Protein 5G4Z (pdb70)

CATH classification: 3.30.450.20

Foldseek 3Di:
DDPVVVVCVVCVVQVVVLVVLCVLVVVLVVCCVVVVDPNVVSVVVSLVVQLPDADDPRWGKFKAFLVTQGPHDNQPRVSHRDDLQPDAAPVRHRVVNVVNVVCVVPQKDKDWHFADDRPGGDTFIKIKIWGAPPVVRMIMMIIDGPD

B-factor: mean 37.12, std 12.97, range [22.83, 105.3]

Secondary structure (DSSP, 8-state):
--HHHHHHHHHHHHHHHHHHHHHHHHHHHHHHHTTSS-HHHHHHHHHHHHHH--BTTTB-EEEEESS-BEEE-SS-GGGBTSB-TT---TT---HHHHHHHHHHHHSEEEEEEEEEPTT--SEEEEEEEEEEEGGGTEEEEEEEE--

Structure (mmCIF, N/CA/C/O backbone):
data_5G4Z
#
_entry.id   5G4Z
#
_cell.length_a   73.428
_cell.length_b   73.428
_cell.length_c   74.923
_cell.angle_alpha   90.00
_cell.angle_beta   90.00
_cell.angle_gamma   120.00
#
_symmetry.space_group_name_H-M   'P 64'
#
loop_
_entity.id
_entity.type
_entity.pdbx_description
1 polymer 'Methyl-accepting chemotaxis sensory transducer with Cache sensor'
2 non-polymer 'UNKNOWN LIGAND'
3 non-polymer 'TRIETHYLENE GLYCOL'
4 water water
#
loop_
_atom_site.group_PDB
_atom_site.id
_atom_site.type_symbol
_atom_site.label_atom_id
_atom_site.label_alt_id
_atom_site.label_comp_id
_atom_site.label_asym_id
_atom_site.label_entity_id
_atom_site.label_seq_id
_atom_site.pdbx_PDB_ins_code
_atom_site.Cartn_x
_atom_site.Cartn_y
_atom_site.Cartn_z
_atom_site.occupancy
_atom_site.B_iso_or_equiv
_atom_site.auth_seq_id
_atom_site.auth_comp_id
_atom_site.auth_asym_id
_atom_site.auth_atom_id
_atom_site.pdbx_PDB_model_num
ATOM 1 N N . GLN A 1 22 ? 101.708 2.254 -34.787 1.00 65.37 32 GLN A N 1
ATOM 2 C CA . GLN A 1 22 ? 102.763 2.538 -33.755 1.00 77.36 32 GLN A CA 1
ATOM 3 C C . GLN A 1 22 ? 103.275 4.013 -33.803 1.00 70.18 32 GLN A C 1
ATOM 4 O O . GLN A 1 22 ? 104.020 4.400 -34.698 1.00 67.80 32 GLN A O 1
ATOM 10 N N . THR A 1 23 ? 102.884 4.828 -32.834 1.00 63.30 33 THR A N 1
ATOM 11 C CA . THR A 1 23 ? 103.185 6.285 -32.865 1.00 58.31 33 THR A CA 1
ATOM 12 C C . THR A 1 23 ? 104.455 6.730 -32.074 1.00 57.17 33 THR A C 1
ATOM 13 O O . THR A 1 23 ? 105.023 5.936 -31.309 1.00 49.11 33 THR A O 1
ATOM 17 N N . HIS A 1 24 ? 104.890 7.997 -32.245 1.00 43.59 34 HIS A N 1
ATOM 18 C CA . HIS A 1 24 ? 105.870 8.613 -31.312 1.00 46.30 34 HIS A CA 1
ATOM 19 C C . HIS A 1 24 ? 105.371 8.560 -29.865 1.00 44.87 34 HIS A C 1
ATOM 20 O O . HIS A 1 24 ? 106.117 8.211 -28.947 1.00 46.56 34 HIS A O 1
ATOM 27 N N . GLU A 1 25 ? 104.089 8.859 -29.698 1.00 45.00 35 GLU A N 1
ATOM 28 C CA . GLU A 1 25 ? 103.440 8.829 -28.410 1.00 51.29 35 GLU A CA 1
ATOM 29 C C . GLU A 1 25 ? 103.556 7.440 -27.736 1.00 50.76 35 GLU A C 1
ATOM 30 O O . GLU A 1 25 ? 103.877 7.344 -26.552 1.00 48.06 35 GLU A O 1
ATOM 36 N N . ASP A 1 26 ? 103.346 6.379 -28.520 1.00 55.34 36 ASP A N 1
ATOM 37 C CA . ASP A 1 26 ? 103.553 4.969 -28.075 1.00 54.58 36 ASP A CA 1
ATOM 38 C C . ASP A 1 26 ? 104.955 4.673 -27.570 1.00 49.13 36 ASP A C 1
ATOM 39 O O . ASP A 1 26 ? 105.085 4.078 -26.479 1.00 46.52 36 ASP A O 1
ATOM 44 N N A LEU A 1 27 ? 105.972 5.076 -28.332 0.50 44.84 37 LEU A N 1
ATOM 45 N N B LEU A 1 27 ? 105.997 5.069 -28.326 0.50 46.78 37 LEU A N 1
ATOM 46 C CA A LEU A 1 27 ? 107.362 4.899 -27.924 0.50 47.60 37 LEU A CA 1
ATOM 47 C CA B LEU A 1 27 ? 107.404 4.889 -27.885 0.50 51.01 37 LEU A CA 1
ATOM 48 C C A LEU A 1 27 ? 107.675 5.597 -26.565 0.50 52.53 37 LEU A C 1
ATOM 49 C C B LEU A 1 27 ? 107.698 5.604 -26.554 0.50 54.78 37 LEU A C 1
ATOM 50 O O A LEU A 1 27 ? 108.370 5.046 -25.695 0.50 50.17 37 LEU A O 1
ATOM 51 O O B LEU A 1 27 ? 108.436 5.088 -25.705 0.50 52.64 37 LEU A O 1
ATOM 60 N N . TYR A 1 28 ? 107.126 6.801 -26.390 1.00 54.23 38 TYR A N 1
ATOM 61 C CA . TYR A 1 28 ? 107.404 7.629 -25.194 1.00 53.78 38 TYR A CA 1
ATOM 62 C C . TYR A 1 28 ? 106.566 7.153 -24.021 1.00 50.45 38 TYR A C 1
ATOM 63 O O . TYR A 1 28 ? 107.070 7.116 -22.895 1.00 45.91 38 TYR A O 1
ATOM 72 N N . ARG A 1 29 ? 105.322 6.777 -24.287 1.00 47.56 39 ARG A N 1
ATOM 73 C CA . ARG A 1 29 ? 104.544 6.096 -23.272 1.00 57.80 39 ARG A CA 1
ATOM 74 C C . ARG A 1 29 ? 105.319 4.914 -22.684 1.00 55.20 39 ARG A C 1
ATOM 75 O O . ARG A 1 29 ? 105.423 4.833 -21.470 1.00 50.26 39 ARG A O 1
ATOM 83 N N . ALA A 1 30 ? 105.880 4.050 -23.527 1.00 51.22 40 ALA A N 1
ATOM 84 C CA . ALA A 1 30 ? 106.628 2.860 -23.042 1.00 57.65 40 ALA A CA 1
ATOM 85 C C . ALA A 1 30 ? 107.847 3.189 -22.184 1.00 56.48 40 ALA A C 1
ATOM 86 O O . ALA A 1 30 ? 107.927 2.735 -21.058 1.00 64.34 40 ALA A O 1
ATOM 88 N N . LYS A 1 31 ? 108.748 4.034 -22.668 1.00 69.93 41 LYS A N 1
ATOM 89 C CA . LYS A 1 31 ? 110.008 4.381 -21.912 1.00 75.35 41 LYS A CA 1
ATOM 90 C C . LYS A 1 31 ? 109.808 5.022 -20.516 1.00 62.98 41 LYS A C 1
ATOM 91 O O . LYS A 1 31 ? 110.575 4.861 -19.577 1.00 62.26 41 LYS A O 1
ATOM 97 N N . SER A 1 32 ? 108.763 5.791 -20.415 1.00 52.35 42 SER A N 1
ATOM 98 C CA . SER A 1 32 ? 108.486 6.477 -19.252 1.00 53.03 42 SER A CA 1
ATOM 99 C C . SER A 1 32 ? 107.579 5.672 -18.311 1.00 51.83 42 SER A C 1
ATOM 100 O O . SER A 1 32 ? 107.433 6.014 -17.125 1.00 42.17 42 SER A O 1
ATOM 103 N N . GLU A 1 33 ? 106.957 4.612 -18.829 1.00 45.63 43 GLU A N 1
ATOM 104 C CA . GLU A 1 33 ? 106.216 3.713 -17.966 1.00 46.15 43 GLU A CA 1
ATOM 105 C C . GLU A 1 33 ? 107.132 3.153 -16.914 1.00 37.65 43 GLU A C 1
ATOM 106 O O . GLU A 1 33 ? 106.733 2.969 -15.795 1.00 37.48 43 GLU A O 1
ATOM 112 N N . LYS A 1 34 ? 108.351 2.861 -17.304 1.00 34.91 44 LYS A N 1
ATOM 113 C CA . LYS A 1 34 ? 109.318 2.286 -16.401 1.00 38.09 44 LYS A CA 1
ATOM 114 C C . LYS A 1 34 ? 109.564 3.176 -15.197 1.00 37.34 44 LYS A C 1
ATOM 115 O O . LYS A 1 34 ? 109.615 2.683 -14.067 1.00 34.32 44 LYS A O 1
ATOM 121 N N . THR A 1 35 ? 109.757 4.470 -15.470 1.00 32.57 45 THR A N 1
ATOM 122 C CA . THR A 1 35 ? 109.954 5.433 -14.452 1.00 29.79 45 THR A CA 1
ATOM 123 C C . THR A 1 35 ? 108.758 5.601 -13.565 1.00 28.92 45 THR A C 1
ATOM 124 O O . THR A 1 35 ? 108.841 5.677 -12.305 1.00 26.53 45 THR A O 1
ATOM 128 N N . MET A 1 36 ? 107.615 5.655 -14.176 1.00 28.61 46 MET A N 1
ATOM 129 C CA . MET A 1 36 ? 106.398 5.658 -13.418 1.00 33.24 46 MET A CA 1
ATOM 130 C C . MET A 1 36 ? 106.254 4.464 -12.467 1.00 30.71 46 MET A C 1
ATOM 131 O O . MET A 1 36 ? 105.871 4.631 -11.337 1.00 27.59 46 MET A O 1
ATOM 136 N N . HIS A 1 37 ? 106.567 3.272 -12.939 1.00 28.70 47 HIS A N 1
ATOM 137 C CA . HIS A 1 37 ? 106.384 2.094 -12.155 1.00 28.01 47 HIS A CA 1
ATOM 138 C C . HIS A 1 37 ? 107.348 1.979 -10.970 1.00 26.31 47 HIS A C 1
ATOM 139 O O . HIS A 1 37 ? 106.961 1.479 -9.933 1.00 27.19 47 HIS A O 1
ATOM 146 N N . VAL A 1 38 ? 108.607 2.385 -11.144 1.00 25.68 48 VAL A N 1
ATOM 147 C CA . VAL A 1 38 ? 109.519 2.371 -9.998 1.00 26.45 48 VAL A CA 1
ATOM 148 C C . VAL A 1 38 ? 109.094 3.369 -8.940 1.00 26.82 48 VAL A C 1
ATOM 149 O O . VAL A 1 38 ? 109.247 3.111 -7.745 1.00 25.32 48 VAL A O 1
ATOM 153 N N . VAL A 1 39 ? 108.556 4.526 -9.388 1.00 25.31 49 VAL A N 1
ATOM 154 C CA . VAL A 1 39 ? 108.053 5.555 -8.441 1.00 26.08 49 VAL A CA 1
ATOM 155 C C . VAL A 1 39 ? 106.794 5.014 -7.719 1.00 27.67 49 VAL A C 1
ATOM 156 O O . VAL A 1 39 ? 106.649 5.176 -6.500 1.00 25.41 49 VAL A O 1
ATOM 160 N N . GLN A 1 40 ? 105.902 4.359 -8.447 1.00 26.66 50 GLN A N 1
ATOM 161 C CA . GLN A 1 40 ? 104.740 3.792 -7.820 1.00 26.50 50 GLN A CA 1
ATOM 162 C C . GLN A 1 40 ? 105.141 2.709 -6.770 1.00 26.98 50 GLN A C 1
ATOM 163 O O . GLN A 1 40 ? 104.560 2.654 -5.671 1.00 27.58 50 GLN A O 1
ATOM 169 N N . THR A 1 41 ? 106.102 1.873 -7.159 1.00 23.85 51 THR A N 1
ATOM 170 C CA . THR A 1 41 ? 106.721 0.895 -6.261 1.00 25.98 51 THR A CA 1
ATOM 171 C C . THR A 1 41 ? 107.235 1.566 -4.988 1.00 26.07 51 THR A C 1
ATOM 172 O O . THR A 1 41 ? 106.800 1.199 -3.860 1.00 28.71 51 THR A O 1
ATOM 176 N N . ALA A 1 42 ? 108.120 2.545 -5.150 1.00 26.64 52 ALA A N 1
ATOM 177 C CA . ALA A 1 42 ? 108.709 3.203 -3.990 1.00 24.93 52 ALA A CA 1
ATOM 178 C C . ALA A 1 42 ? 107.650 3.928 -3.135 1.00 28.38 52 ALA A C 1
ATOM 179 O O . ALA A 1 42 ? 107.768 3.953 -1.885 1.00 27.17 52 ALA A O 1
ATOM 181 N N . SER A 1 43 ? 106.602 4.479 -3.766 1.00 27.11 53 SER A N 1
ATOM 182 C CA . SER A 1 43 ? 105.544 5.186 -3.048 1.00 27.94 53 SER A CA 1
ATOM 183 C C . SER A 1 43 ? 104.723 4.306 -2.066 1.00 27.50 53 SER A C 1
ATOM 184 O O . SER A 1 43 ? 104.122 4.828 -1.156 1.00 30.16 53 SER A O 1
ATOM 187 N N . GLY A 1 44 ? 104.743 3.006 -2.241 1.00 26.53 54 GLY A N 1
ATOM 188 C CA . GLY A 1 44 ? 104.192 2.034 -1.312 1.00 26.83 54 GLY A CA 1
ATOM 189 C C . GLY A 1 44 ? 104.812 2.105 0.063 1.00 26.77 54 GLY A C 1
ATOM 190 O O . GLY A 1 44 ? 104.201 1.760 1.036 1.00 26.73 54 GLY A O 1
ATOM 191 N N . ILE A 1 45 ? 106.025 2.558 0.164 1.00 26.55 55 ILE A N 1
ATOM 192 C CA . ILE A 1 45 ? 106.605 2.773 1.471 1.00 27.53 55 ILE A CA 1
ATOM 193 C C . ILE A 1 45 ? 105.907 3.966 2.200 1.00 27.04 55 ILE A C 1
ATOM 194 O O . ILE A 1 45 ? 105.732 3.933 3.415 1.00 24.92 55 ILE A O 1
ATOM 199 N N . LEU A 1 46 ? 105.557 5.013 1.422 1.00 27.80 56 LEU A N 1
ATOM 200 C CA . LEU A 1 46 ? 104.829 6.148 1.937 1.00 27.14 56 LEU A CA 1
ATOM 201 C C . LEU A 1 46 ? 103.494 5.646 2.415 1.00 30.04 56 LEU A C 1
ATOM 202 O O . LEU A 1 46 ? 103.056 5.978 3.532 1.00 28.80 56 LEU A O 1
ATOM 207 N N . THR A 1 47 ? 102.837 4.865 1.565 1.00 29.08 57 THR A N 1
ATOM 208 C CA . THR A 1 47 ? 101.521 4.299 1.885 1.00 30.72 57 THR A CA 1
ATOM 209 C C . THR A 1 47 ? 101.556 3.470 3.179 1.00 30.65 57 THR A C 1
ATOM 210 O O . THR A 1 47 ? 100.713 3.651 4.092 1.00 27.80 57 THR A O 1
ATOM 214 N N . PHE A 1 48 ? 102.576 2.621 3.290 1.00 29.70 58 PHE A N 1
ATOM 215 C CA . PHE A 1 48 ? 102.720 1.809 4.448 1.00 31.49 58 PHE A CA 1
ATOM 216 C C . PHE A 1 48 ? 102.857 2.670 5.737 1.00 33.21 58 PHE A C 1
ATOM 217 O O . PHE A 1 48 ? 102.152 2.429 6.757 1.00 30.93 58 PHE A O 1
ATOM 225 N N . TYR A 1 49 ? 103.790 3.620 5.721 1.00 29.27 59 TYR A N 1
ATOM 226 C CA . TYR A 1 49 ? 104.018 4.457 6.847 1.00 27.98 59 TYR A CA 1
ATOM 227 C C . TYR A 1 49 ? 102.864 5.407 7.204 1.00 33.00 59 TYR A C 1
ATOM 228 O O . TYR A 1 49 ? 102.556 5.598 8.395 1.00 33.31 59 TYR A O 1
ATOM 237 N N . GLN A 1 50 ? 102.202 5.966 6.217 1.00 32.77 60 GLN A N 1
ATOM 238 C CA . GLN A 1 50 ? 100.989 6.746 6.462 1.00 35.51 60 GLN A CA 1
ATOM 239 C C . GLN A 1 50 ? 99.859 5.888 7.102 1.00 39.36 60 GLN A C 1
ATOM 240 O O . GLN A 1 50 ? 99.131 6.346 7.983 1.00 36.89 60 GLN A O 1
ATOM 246 N N . GLY A 1 51 ? 99.714 4.647 6.659 1.00 34.62 61 GLY A N 1
ATOM 247 C CA . GLY A 1 51 ? 98.829 3.703 7.349 1.00 37.46 61 GLY A CA 1
ATOM 248 C C . GLY A 1 51 ? 99.172 3.563 8.837 1.00 35.59 61 GLY A C 1
ATOM 249 O O . GLY A 1 51 ? 98.280 3.545 9.662 1.00 35.89 61 GLY A O 1
ATOM 250 N N . LEU A 1 52 ? 100.436 3.427 9.193 1.00 34.35 62 LEU A N 1
ATOM 251 C CA . LEU A 1 52 ? 100.764 3.278 10.606 1.00 37.24 62 LEU A CA 1
ATOM 252 C C . LEU A 1 52 ? 100.455 4.562 11.387 1.00 45.33 62 LEU A C 1
ATOM 253 O O . LEU A 1 52 ? 100.031 4.498 12.560 1.00 37.95 62 LEU A O 1
ATOM 258 N N . GLU A 1 53 ? 100.643 5.715 10.745 1.00 42.84 63 GLU A N 1
ATOM 259 C CA . GLU A 1 53 ? 100.232 7.009 11.321 1.00 42.38 63 GLU A CA 1
ATOM 260 C C . GLU A 1 53 ? 98.698 7.003 11.502 1.00 39.30 63 GLU A C 1
ATOM 261 O O . GLU A 1 53 ? 98.217 7.249 12.591 1.00 44.54 63 GLU A O 1
ATOM 267 N N . ALA A 1 54 ? 97.948 6.705 10.456 1.00 39.34 64 ALA A N 1
ATOM 268 C CA . ALA A 1 54 ? 96.491 6.745 10.529 1.00 44.27 64 ALA A CA 1
ATOM 269 C C . ALA A 1 54 ? 95.940 5.778 11.608 1.00 49.10 64 ALA A C 1
ATOM 270 O O . ALA A 1 54 ? 94.984 6.089 12.232 1.00 49.92 64 ALA A O 1
ATOM 272 N N . ALA A 1 55 ? 96.594 4.660 11.850 1.00 48.55 65 ALA A N 1
ATOM 273 C CA . ALA A 1 55 ? 96.178 3.702 12.857 1.00 50.82 65 ALA A CA 1
ATOM 274 C C . ALA A 1 55 ? 96.686 4.091 14.250 1.00 53.48 65 ALA A C 1
ATOM 275 O O . ALA A 1 55 ? 96.334 3.437 15.191 1.00 62.19 65 ALA A O 1
ATOM 277 N N . GLY A 1 56 ? 97.574 5.075 14.388 1.00 52.02 66 GLY A N 1
ATOM 278 C CA . GLY A 1 56 ? 98.002 5.539 15.685 1.00 46.22 66 GLY A CA 1
A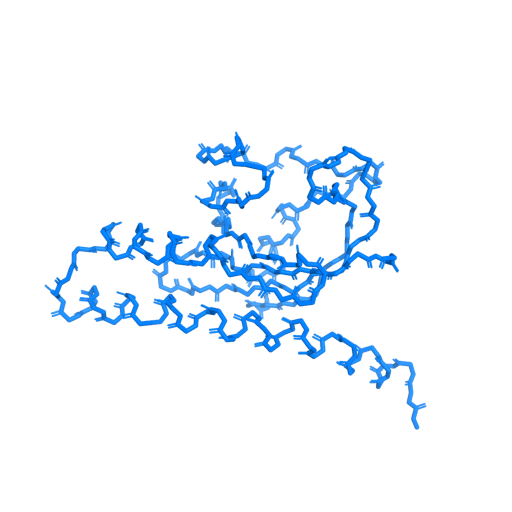TOM 279 C C . GLY A 1 56 ? 99.165 4.761 16.202 1.00 51.44 66 GLY A C 1
ATOM 280 O O . GLY A 1 56 ? 99.586 4.961 17.314 1.00 51.76 66 GLY A O 1
ATOM 281 N N . SER A 1 57 ? 99.741 3.913 15.374 1.00 46.62 67 SER A N 1
ATOM 282 C CA . SER A 1 57 ? 100.911 3.113 15.736 1.00 43.98 67 SER A CA 1
ATOM 283 C C . SER A 1 57 ? 102.266 3.900 15.738 1.00 45.54 67 SER A C 1
ATOM 284 O O . SER A 1 57 ? 103.230 3.523 16.390 1.00 45.27 67 SER A O 1
ATOM 287 N N . MET A 1 58 ? 102.353 5.009 15.014 1.00 45.70 68 MET A N 1
ATOM 288 C CA . MET A 1 58 ? 103.520 5.900 15.068 1.00 44.18 68 MET A CA 1
ATOM 289 C C . MET A 1 58 ? 102.956 7.294 14.935 1.00 39.06 68 MET A C 1
ATOM 290 O O . MET A 1 58 ? 101.907 7.500 14.313 1.00 34.00 68 MET A O 1
ATOM 295 N N . THR A 1 59 ? 103.722 8.270 15.368 1.00 37.80 69 THR A N 1
ATOM 296 C CA . THR A 1 59 ? 103.347 9.631 15.060 1.00 37.65 69 THR A CA 1
ATOM 297 C C . THR A 1 59 ? 103.650 9.862 13.568 1.00 40.12 69 THR A C 1
ATOM 298 O O . THR A 1 59 ? 104.443 9.113 12.923 1.00 32.93 69 THR A O 1
ATOM 302 N N . ARG A 1 60 ? 103.074 10.932 13.050 1.00 36.28 70 ARG A N 1
ATOM 303 C CA . ARG A 1 60 ? 103.257 11.264 11.652 1.00 37.56 70 ARG A CA 1
ATOM 304 C C . ARG A 1 60 ? 104.728 11.496 11.339 1.00 36.52 70 ARG A C 1
ATOM 305 O O . ARG A 1 60 ? 105.237 11.047 10.302 1.00 30.85 70 ARG A O 1
ATOM 313 N N . GLU A 1 61 ? 105.385 12.270 12.211 1.00 30.79 71 GLU A N 1
ATOM 314 C CA . GLU A 1 61 ? 106.746 12.685 11.946 1.00 33.50 71 GLU A CA 1
ATOM 315 C C . GLU A 1 61 ? 107.733 11.522 12.033 1.00 32.64 71 GLU A C 1
ATOM 316 O O . GLU A 1 61 ? 108.753 11.478 11.260 1.00 34.79 71 GLU A O 1
ATOM 322 N N . ALA A 1 62 ? 107.452 10.577 12.896 1.00 32.32 72 ALA A N 1
ATOM 323 C CA . ALA A 1 62 ? 108.317 9.397 13.014 1.00 36.81 72 ALA A CA 1
ATOM 324 C C . ALA A 1 62 ? 108.120 8.457 11.796 1.00 36.48 72 ALA A C 1
ATOM 325 O O . ALA A 1 62 ? 109.072 7.911 11.288 1.00 34.00 72 ALA A O 1
ATOM 327 N N . ALA A 1 63 ? 106.860 8.208 11.452 1.00 33.42 73 ALA A N 1
ATOM 328 C CA . ALA A 1 63 ? 106.496 7.530 10.234 1.00 31.86 73 ALA A CA 1
ATOM 329 C C . ALA A 1 63 ? 107.181 8.186 9.003 1.00 32.84 73 ALA A C 1
ATOM 330 O O . ALA A 1 63 ? 107.697 7.484 8.182 1.00 31.60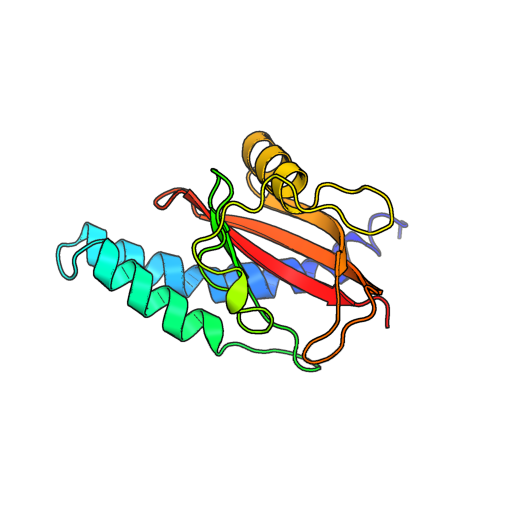 73 ALA A O 1
ATOM 332 N N . GLN A 1 64 ? 107.192 9.529 8.902 1.00 31.86 74 GLN A N 1
ATOM 333 C CA . GLN A 1 64 ? 107.812 10.202 7.809 1.00 33.02 74 GLN A CA 1
ATOM 334 C C . GLN A 1 64 ? 109.297 9.920 7.773 1.00 33.40 74 GLN A C 1
ATOM 335 O O . GLN A 1 64 ? 109.828 9.589 6.710 1.00 26.00 74 GLN A O 1
ATOM 341 N N . GLN A 1 65 ? 109.964 10.043 8.916 1.00 31.93 75 GLN A N 1
ATOM 342 C CA . GLN A 1 65 ? 111.414 9.870 8.929 1.00 32.56 75 GLN A CA 1
ATOM 343 C C . GLN A 1 65 ? 111.805 8.417 8.563 1.00 32.22 75 GLN A C 1
ATOM 344 O O . GLN A 1 65 ? 112.799 8.193 7.933 1.00 33.52 75 GLN A O 1
ATOM 350 N N . GLN A 1 66 ? 111.054 7.458 9.042 1.00 30.21 76 GLN A N 1
ATOM 351 C CA . GLN A 1 66 ? 111.362 6.063 8.738 1.00 32.89 76 GLN A CA 1
ATOM 352 C C . GLN A 1 66 ? 111.195 5.819 7.221 1.00 30.83 76 GLN A C 1
ATOM 353 O O . GLN A 1 66 ? 112.052 5.178 6.617 1.00 29.49 76 GLN A O 1
ATOM 359 N N . ALA A 1 67 ? 110.078 6.295 6.652 1.00 26.17 77 ALA A N 1
ATOM 360 C CA . ALA A 1 67 ? 109.859 6.172 5.233 1.00 27.37 77 ALA A CA 1
ATOM 361 C C . ALA A 1 67 ? 110.965 6.802 4.398 1.00 29.60 77 ALA A C 1
ATOM 362 O O . ALA A 1 67 ? 111.461 6.168 3.486 1.00 25.25 77 ALA A O 1
ATOM 364 N N . LEU A 1 68 ? 111.410 8.020 4.746 1.00 29.12 78 LEU A N 1
ATOM 365 C CA . LEU A 1 68 ? 112.485 8.718 4.031 1.00 30.89 78 LEU A CA 1
ATOM 366 C C . LEU A 1 68 ? 113.761 7.912 4.060 1.00 29.30 78 LEU A C 1
ATOM 367 O O . LEU A 1 68 ? 114.482 7.857 3.068 1.00 30.26 78 LEU A O 1
ATOM 372 N N . LYS A 1 69 ? 114.060 7.408 5.231 1.00 28.58 79 LYS A N 1
ATOM 373 C CA . LYS A 1 69 ? 115.306 6.618 5.465 1.00 37.29 79 LYS A CA 1
ATOM 374 C C . LYS A 1 69 ? 115.362 5.400 4.532 1.00 31.55 79 LYS A C 1
ATOM 375 O O . LYS A 1 69 ? 116.336 5.130 3.888 1.00 31.09 79 LYS A O 1
ATOM 381 N N . GLU A 1 70 ? 114.248 4.709 4.412 1.00 27.93 80 GLU A N 1
ATOM 382 C CA . GLU A 1 70 ? 114.178 3.576 3.528 1.00 29.57 80 GLU A CA 1
ATOM 383 C C . GLU A 1 70 ? 114.215 4.002 2.080 1.00 29.24 80 GLU A C 1
ATOM 384 O O . GLU A 1 70 ? 114.920 3.408 1.256 1.00 27.10 80 GLU A O 1
ATOM 390 N N . ILE A 1 71 ? 113.457 5.029 1.713 1.00 26.56 81 ILE A N 1
ATOM 391 C CA . ILE A 1 71 ? 113.431 5.419 0.285 1.00 26.29 81 ILE A CA 1
ATOM 392 C C . ILE A 1 71 ? 114.805 5.929 -0.142 1.00 26.45 81 ILE A C 1
ATOM 393 O O . ILE A 1 71 ? 115.222 5.726 -1.270 1.00 27.57 81 ILE A O 1
ATOM 398 N N . LYS A 1 72 ? 115.552 6.517 0.796 1.00 29.55 82 LYS A N 1
ATOM 399 C CA . LYS A 1 72 ? 116.931 7.035 0.538 1.00 32.85 82 LYS A CA 1
ATOM 400 C C . LYS A 1 72 ? 117.896 5.994 0.021 1.00 32.03 82 LYS A C 1
ATOM 401 O O . LYS A 1 72 ? 118.769 6.329 -0.776 1.00 31.28 82 LYS A O 1
ATOM 407 N N . GLY A 1 73 ? 117.773 4.758 0.506 1.00 30.33 83 GLY A N 1
ATOM 408 C CA . GLY A 1 73 ? 118.640 3.656 0.075 1.00 31.44 83 GLY A CA 1
ATOM 409 C C . GLY A 1 73 ? 118.230 2.952 -1.204 1.00 34.43 83 GLY A C 1
ATOM 410 O O . GLY A 1 73 ? 118.999 2.199 -1.722 1.00 30.65 83 GLY A O 1
ATOM 411 N N . LEU A 1 74 ? 117.060 3.228 -1.776 1.00 32.36 84 LEU A N 1
ATOM 412 C CA . LEU A 1 74 ? 116.578 2.448 -2.910 1.00 30.64 84 LEU A CA 1
ATOM 413 C C . LEU A 1 74 ? 117.324 2.835 -4.171 1.00 30.80 84 LEU A C 1
ATOM 414 O O . LEU A 1 74 ? 117.602 3.981 -4.393 1.00 29.08 84 LEU A O 1
ATOM 419 N N . ARG A 1 75 ? 117.664 1.853 -4.985 1.00 29.01 85 ARG A N 1
ATOM 420 C CA . ARG A 1 75 ? 118.301 2.120 -6.268 1.00 28.25 85 ARG A CA 1
ATOM 421 C C . ARG A 1 75 ? 117.825 1.135 -7.310 1.00 28.01 85 ARG A C 1
ATOM 422 O O . ARG A 1 75 ? 117.511 0.012 -6.989 1.00 27.72 85 ARG A O 1
ATOM 430 N N . TYR A 1 76 ? 117.871 1.522 -8.587 1.00 28.64 86 TYR A N 1
ATOM 431 C CA . TYR A 1 76 ? 117.657 0.578 -9.659 1.00 29.06 86 TYR A CA 1
ATOM 432 C C . TYR A 1 76 ? 118.626 0.922 -10.804 1.00 31.51 86 TYR A C 1
ATOM 433 O O . TYR A 1 76 ? 119.178 2.037 -10.827 1.00 29.07 86 TYR A O 1
ATOM 442 N N . SER A 1 77 ? 118.761 0.003 -11.764 1.00 33.20 87 SER A N 1
ATOM 443 C CA . SER A 1 77 ? 119.560 0.198 -12.992 1.00 38.32 87 SER A CA 1
ATOM 444 C C . SER A 1 77 ? 120.994 0.660 -12.669 1.00 40.57 87 SER A C 1
ATOM 445 O O . SER A 1 77 ? 121.589 0.136 -11.776 1.00 40.37 87 SER A O 1
ATOM 448 N N . GLN A 1 78 ? 121.479 1.700 -13.323 1.00 50.56 88 GLN A N 1
ATOM 449 C CA . GLN A 1 78 ? 122.803 2.273 -13.035 1.00 60.95 88 GLN A CA 1
ATOM 450 C C . GLN A 1 78 ? 122.668 3.381 -11.984 1.00 50.86 88 GLN A C 1
ATOM 451 O O . GLN A 1 78 ? 122.701 4.586 -12.303 1.00 48.47 88 GLN A O 1
ATOM 457 N N . ASN A 1 79 ? 122.580 2.967 -10.730 1.00 36.37 89 ASN A N 1
ATOM 458 C CA . ASN A 1 79 ? 122.506 3.878 -9.594 1.00 36.51 89 ASN A CA 1
ATOM 459 C C . ASN A 1 79 ? 121.421 5.003 -9.706 1.00 30.87 89 ASN A C 1
ATOM 460 O O . ASN A 1 79 ? 121.631 6.131 -9.274 1.00 31.41 89 ASN A O 1
ATOM 465 N N . ASP A 1 80 ? 120.304 4.684 -10.358 1.00 29.35 90 ASP A N 1
ATOM 466 C CA . ASP A 1 80 ? 119.161 5.558 -10.383 1.00 30.97 90 ASP A CA 1
ATOM 467 C C . ASP A 1 80 ? 118.490 5.523 -8.989 1.00 29.64 90 ASP A C 1
ATOM 468 O O . ASP A 1 80 ? 118.456 4.504 -8.332 1.00 28.46 90 ASP A O 1
ATOM 473 N N . TYR A 1 81 ? 118.031 6.682 -8.573 1.00 26.17 91 TYR A N 1
ATOM 474 C CA . TYR A 1 81 ? 117.646 6.946 -7.202 1.00 29.70 91 TYR A CA 1
ATOM 475 C C . TYR A 1 81 ? 116.312 7.717 -7.160 1.00 27.13 91 TYR A C 1
ATOM 476 O O . TYR A 1 81 ? 115.818 8.232 -8.192 1.00 26.30 91 TYR A O 1
ATOM 485 N N . PHE A 1 82 ? 115.823 7.897 -5.947 1.00 26.03 92 PHE A N 1
ATOM 486 C CA . PHE A 1 82 ? 114.604 8.623 -5.686 1.00 26.01 92 PHE A CA 1
ATOM 487 C C . PHE A 1 82 ? 114.913 9.843 -4.804 1.00 27.97 92 PHE A C 1
ATOM 488 O O . PHE A 1 82 ? 115.790 9.791 -3.982 1.00 28.08 92 PHE A O 1
ATOM 496 N N . TRP A 1 83 ? 114.122 10.918 -4.941 1.00 25.38 93 TRP A N 1
ATOM 497 C CA . TRP A 1 83 ? 114.175 12.037 -4.001 1.00 25.02 93 TRP A CA 1
ATOM 498 C C . TRP A 1 83 ? 112.742 12.370 -3.605 1.00 24.65 93 TRP A C 1
ATOM 499 O O . TRP A 1 83 ? 111.807 12.003 -4.286 1.00 23.84 93 TRP A O 1
ATOM 510 N N . ILE A 1 84 ? 112.601 13.140 -2.544 1.00 24.14 94 ILE A N 1
ATOM 511 C CA . ILE A 1 84 ? 111.312 13.695 -2.106 1.00 27.40 94 ILE A CA 1
ATOM 512 C C . ILE A 1 84 ? 111.466 15.207 -1.851 1.00 30.69 94 ILE A C 1
ATOM 513 O O . ILE A 1 84 ? 112.382 15.636 -1.127 1.00 26.19 94 ILE A O 1
ATOM 518 N N . ASN A 1 85 ? 110.543 15.998 -2.402 1.00 26.11 95 ASN A N 1
ATOM 519 C CA . ASN A 1 85 ? 110.436 17.406 -1.988 1.00 27.12 95 ASN A CA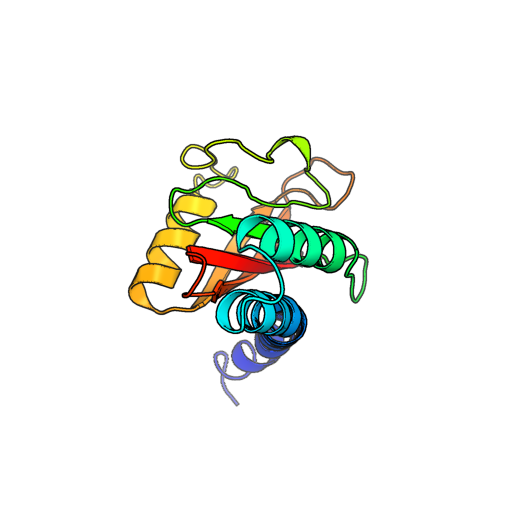 1
ATOM 520 C C . ASN A 1 85 ? 108.964 17.626 -1.696 1.00 28.19 95 ASN A C 1
ATOM 521 O O . ASN A 1 85 ? 108.154 16.837 -2.127 1.00 28.44 95 ASN A O 1
ATOM 526 N N . ASP A 1 86 ? 108.617 18.685 -0.961 1.00 25.50 96 ASP A N 1
ATOM 527 C CA . ASP A 1 86 ? 107.218 18.967 -0.689 1.00 26.17 96 ASP A CA 1
ATOM 528 C C . ASP A 1 86 ? 106.662 20.055 -1.635 1.00 25.84 96 ASP A C 1
ATOM 529 O O . ASP A 1 86 ? 107.357 20.494 -2.596 1.00 25.43 96 ASP A O 1
ATOM 534 N N . LEU A 1 87 ? 105.446 20.522 -1.347 1.00 25.35 97 LEU A N 1
ATOM 535 C CA . LEU A 1 87 ? 104.822 21.512 -2.173 1.00 26.22 97 LEU A CA 1
ATOM 536 C C . LEU A 1 87 ? 105.245 22.910 -1.886 1.00 28.65 97 LEU A C 1
ATOM 537 O O . LEU A 1 87 ? 104.777 23.807 -2.600 1.00 28.78 97 LEU A O 1
ATOM 542 N N . ARG A 1 88 ? 106.105 23.168 -0.895 1.00 28.38 98 ARG A N 1
ATOM 543 C CA . ARG A 1 88 ? 106.408 24.584 -0.574 1.00 28.30 98 ARG A CA 1
ATOM 544 C C . ARG A 1 88 ? 107.257 25.354 -1.611 1.00 31.59 98 ARG A C 1
ATOM 545 O O . ARG A 1 88 ? 106.965 26.461 -1.810 1.00 29.78 98 ARG A O 1
ATOM 553 N N . PRO A 1 89 ? 108.311 24.852 -2.267 1.00 28.65 99 PRO A N 1
ATOM 554 C CA . PRO A 1 89 ? 108.882 23.563 -2.128 1.00 27.51 99 PRO A CA 1
ATOM 555 C C . PRO A 1 89 ? 110.159 23.542 -1.288 1.00 27.75 99 PRO A C 1
ATOM 556 O O . PRO A 1 89 ? 111.021 24.411 -1.452 1.00 30.55 99 PRO A O 1
ATOM 560 N N . VAL A 1 90 ? 110.271 22.540 -0.432 1.00 25.77 100 VAL A N 1
ATOM 561 C CA . VAL A 1 90 ? 111.448 22.311 0.395 1.00 24.82 100 VAL A CA 1
ATOM 562 C C . VAL A 1 90 ? 111.879 20.874 0.148 1.00 28.12 100 VAL A C 1
ATOM 563 O O . VAL A 1 90 ? 111.024 19.953 0.012 1.00 24.79 100 VAL A O 1
ATOM 567 N N . MET A 1 91 ? 113.183 20.656 0.084 1.00 25.23 101 MET A N 1
ATOM 568 C CA . MET A 1 91 ? 113.668 19.340 -0.115 1.00 27.71 101 MET A CA 1
ATOM 569 C C . MET A 1 91 ? 113.529 18.576 1.185 1.00 29.21 101 MET A C 1
ATOM 570 O O . MET A 1 91 ? 113.960 19.029 2.231 1.00 28.75 101 MET A O 1
ATOM 575 N N . ILE 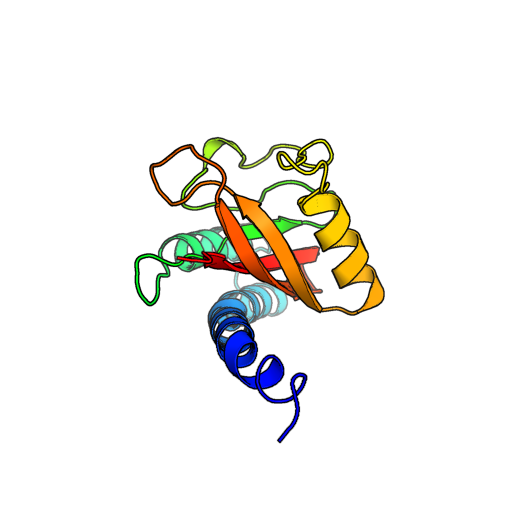A 1 92 ? 112.952 17.385 1.097 1.00 28.25 102 ILE A N 1
ATOM 576 C CA . ILE A 1 92 ? 112.709 16.520 2.284 1.00 28.06 102 ILE A CA 1
ATOM 577 C C . ILE A 1 92 ? 113.833 15.453 2.377 1.00 26.14 102 ILE A C 1
ATOM 578 O O . ILE A 1 92 ? 114.382 15.254 3.377 1.00 26.01 102 ILE A O 1
ATOM 583 N N . MET A 1 93 ? 114.167 14.799 1.295 1.00 27.39 103 MET A N 1
ATOM 584 C CA . MET A 1 93 ? 115.195 13.744 1.285 1.00 27.48 103 MET A CA 1
ATOM 585 C C . MET A 1 93 ? 115.774 13.739 -0.126 1.00 28.14 103 MET A C 1
ATOM 586 O O . MET A 1 93 ? 115.059 13.764 -1.147 1.00 27.48 103 MET A O 1
ATOM 591 N N . HIS A 1 94 ? 117.093 13.756 -0.192 1.00 27.13 104 HIS A N 1
ATOM 592 C CA . HIS A 1 94 ? 117.805 13.645 -1.459 1.00 27.02 104 HIS A CA 1
ATOM 593 C C . HIS A 1 94 ? 119.075 12.809 -1.233 1.00 30.48 104 HIS A C 1
ATOM 594 O O . HIS A 1 94 ? 119.937 13.199 -0.476 1.00 27.20 104 HIS A O 1
ATOM 601 N N . PRO A 1 95 ? 119.173 11.671 -1.887 1.00 30.53 105 PRO A N 1
ATOM 602 C CA . PRO A 1 95 ? 120.236 10.758 -1.564 1.00 32.28 105 PRO A CA 1
ATOM 603 C C . PRO A 1 95 ? 121.602 11.123 -2.104 1.00 33.29 105 PRO A C 1
ATOM 604 O O . PRO A 1 95 ? 122.597 10.736 -1.540 1.00 29.88 105 PRO A O 1
ATOM 608 N N . THR A 1 96 ? 121.668 11.864 -3.163 1.00 32.26 106 THR A N 1
ATOM 609 C CA . THR A 1 96 ? 122.961 12.249 -3.739 1.00 35.13 106 THR A CA 1
ATOM 610 C C . THR A 1 96 ? 123.325 13.701 -3.553 1.00 36.80 106 THR A C 1
ATOM 611 O O . THR A 1 96 ? 124.470 14.029 -3.705 1.00 33.76 106 THR A O 1
ATOM 615 N N . ASN A 1 97 ? 122.360 14.563 -3.238 1.00 34.39 107 ASN A N 1
ATOM 616 C CA . ASN A 1 97 ? 122.573 15.966 -2.910 1.00 31.32 107 ASN A CA 1
ATOM 617 C C . ASN A 1 97 ? 122.003 16.243 -1.523 1.00 28.26 107 ASN A C 1
ATOM 618 O O . ASN A 1 97 ? 121.167 17.122 -1.360 1.00 28.67 107 ASN A O 1
ATOM 623 N N . PRO A 1 98 ? 122.492 15.530 -0.499 1.00 33.84 108 PRO A N 1
ATOM 624 C CA . PRO A 1 98 ? 121.784 15.666 0.796 1.00 36.95 108 PRO A CA 1
ATOM 625 C C . PRO A 1 98 ? 121.876 17.035 1.420 1.00 32.50 108 PRO A C 1
ATOM 626 O O . PRO A 1 98 ? 121.032 17.367 2.228 1.00 29.27 108 PRO A O 1
ATOM 630 N N . LYS A 1 99 ? 122.802 17.872 1.004 1.00 35.74 109 LYS A N 1
ATOM 631 C CA . LYS A 1 99 ? 122.831 19.261 1.503 1.00 37.63 109 LYS A CA 1
ATOM 632 C C . LYS A 1 99 ? 121.719 20.166 1.049 1.00 36.44 109 LYS A C 1
ATOM 633 O O . LYS A 1 99 ? 121.592 21.295 1.517 1.00 33.10 109 LYS A O 1
ATOM 639 N N . LEU A 1 100 ? 120.892 19.709 0.109 1.00 32.18 110 LEU A N 1
ATOM 640 C CA . LEU A 1 100 ? 119.679 20.429 -0.213 1.00 28.47 110 LEU A CA 1
ATOM 641 C C . LEU A 1 100 ? 118.559 20.209 0.816 1.00 26.94 110 LEU A C 1
ATOM 642 O O . LEU A 1 100 ? 117.582 20.946 0.852 1.00 27.32 110 LEU A O 1
ATOM 647 N N . GLU A 1 101 ? 118.678 19.184 1.610 1.00 26.05 111 GLU A N 1
ATOM 648 C CA . GLU A 1 101 ? 117.657 18.842 2.607 1.00 28.83 111 GLU A CA 1
ATOM 649 C C . GLU A 1 101 ? 117.328 19.966 3.610 1.00 30.05 111 GLU A C 1
ATOM 650 O O . GLU A 1 101 ? 118.195 20.637 4.082 1.00 30.12 111 GLU A O 1
ATOM 656 N N . GLY A 1 102 ? 116.032 20.197 3.834 1.00 28.33 112 GLY A N 1
ATOM 657 C CA . GLY A 1 102 ? 115.519 21.219 4.718 1.00 26.78 112 GLY A CA 1
ATOM 658 C C . GLY A 1 102 ? 115.652 22.640 4.168 1.00 27.07 112 GLY A C 1
ATOM 659 O O . GLY A 1 102 ? 115.413 23.620 4.879 1.00 28.44 112 GLY A O 1
ATOM 660 N N . GLN A 1 103 ? 116.023 22.770 2.916 1.00 29.41 113 GLN A N 1
ATOM 661 C CA . GLN A 1 103 ? 116.107 24.091 2.269 1.00 30.35 113 GLN A CA 1
ATOM 662 C C . GLN A 1 103 ? 114.949 24.377 1.328 1.00 30.23 113 GLN A C 1
ATOM 663 O O . GLN A 1 103 ? 114.412 23.452 0.666 1.00 25.98 113 GLN A O 1
ATOM 669 N N A ASP A 1 104 ? 114.578 25.656 1.245 0.50 26.14 114 ASP A N 1
ATOM 670 N N B ASP A 1 104 ? 114.594 25.646 1.237 0.50 27.03 114 ASP A N 1
ATOM 671 C CA A ASP A 1 104 ? 113.682 26.148 0.198 0.50 28.87 114 ASP A CA 1
ATOM 672 C CA B ASP A 1 104 ? 113.708 26.161 0.214 0.50 30.59 114 ASP A CA 1
ATOM 673 C C A ASP A 1 104 ? 114.385 26.062 -1.150 0.50 28.50 114 ASP A C 1
ATOM 674 C C B ASP A 1 104 ? 114.374 26.091 -1.157 0.50 29.47 114 ASP A C 1
ATOM 675 O O A ASP A 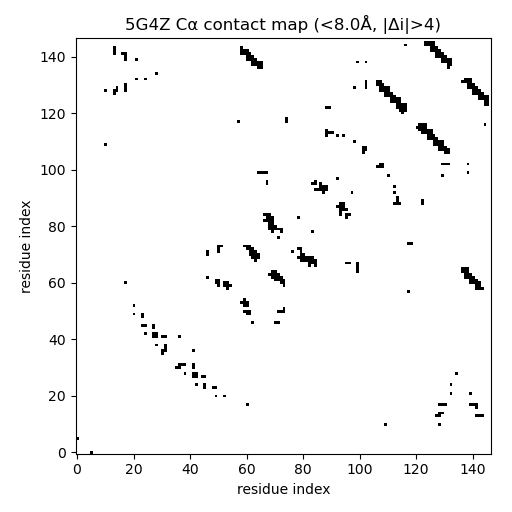1 104 ? 115.491 26.587 -1.325 0.50 27.81 114 ASP A O 1
ATOM 676 O O B ASP A 1 104 ? 115.447 26.665 -1.356 0.50 29.27 114 ASP A O 1
ATOM 685 N N . ILE A 1 105 ? 113.760 25.344 -2.077 1.00 26.23 115 ILE A N 1
ATOM 686 C CA . ILE A 1 105 ? 114.361 25.045 -3.358 1.00 26.28 115 ILE A CA 1
ATOM 687 C C . ILE A 1 105 ? 113.557 25.727 -4.471 1.00 27.58 115 ILE A C 1
ATOM 688 O O . ILE A 1 105 ? 113.722 25.395 -5.654 1.00 27.60 115 ILE A O 1
ATOM 693 N N . SER A 1 106 ? 112.753 26.742 -4.107 1.00 27.97 116 SER A N 1
ATOM 694 C CA . SER A 1 106 ? 111.985 27.504 -5.083 1.00 30.36 116 SER A CA 1
ATOM 695 C C . SER A 1 106 ? 112.859 28.268 -6.095 1.00 36.62 116 SER A C 1
ATOM 696 O O . SER A 1 106 ? 112.380 28.527 -7.173 1.00 32.67 116 SER A O 1
ATOM 699 N N . THR A 1 107 ? 114.098 28.595 -5.761 1.00 32.85 117 THR A N 1
ATOM 700 C CA . THR A 1 107 ? 114.922 29.465 -6.596 1.00 36.49 117 THR A CA 1
ATOM 701 C C . THR A 1 107 ? 115.878 28.650 -7.402 1.00 36.78 117 THR A C 1
ATOM 702 O O . THR A 1 107 ? 116.575 29.235 -8.141 1.00 33.81 117 THR A O 1
ATOM 706 N N . ILE A 1 108 ?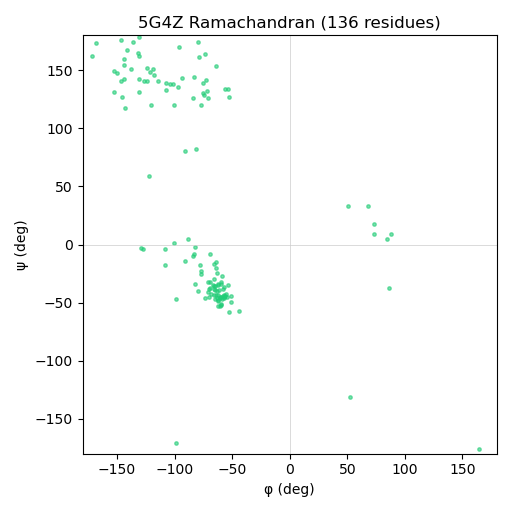 115.881 27.314 -7.315 1.00 30.73 118 ILE A N 1
ATOM 707 C CA . ILE A 1 108 ? 116.729 26.494 -8.134 1.00 31.94 118 ILE A CA 1
ATOM 708 C C . ILE A 1 108 ? 116.260 26.480 -9.638 1.00 34.21 118 ILE A C 1
ATOM 709 O O . ILE A 1 108 ? 115.081 26.212 -9.972 1.00 31.09 118 ILE A O 1
ATOM 714 N N . LYS A 1 109 ? 117.202 26.815 -10.529 1.00 31.57 119 LYS A N 1
ATOM 715 C CA . LYS A 1 109 ? 116.983 26.704 -11.964 1.00 33.51 119 LYS A CA 1
ATOM 716 C C . LYS A 1 109 ? 118.127 25.978 -12.605 1.00 32.88 119 LYS A C 1
ATOM 717 O O . LYS A 1 109 ? 119.212 26.159 -12.194 1.00 31.70 119 LYS A O 1
ATOM 723 N N . ASP A 1 110 ? 117.837 25.144 -13.618 1.00 29.80 120 ASP A N 1
ATOM 724 C CA . ASP A 1 110 ? 118.836 24.434 -14.308 1.00 30.29 120 ASP A CA 1
ATOM 725 C C . ASP A 1 110 ? 119.481 25.420 -15.325 1.00 32.35 120 ASP A C 1
ATOM 726 O O . ASP A 1 110 ? 119.033 26.579 -15.425 1.00 31.24 120 ASP A O 1
ATOM 731 N N . PRO A 1 111 ? 120.533 24.984 -16.013 1.00 35.17 121 PRO A N 1
ATOM 732 C CA . PRO A 1 111 ? 121.221 25.909 -16.957 1.00 39.42 121 PRO A CA 1
ATOM 733 C C . PRO A 1 111 ? 120.345 26.371 -18.135 1.00 41.17 121 PRO A C 1
ATOM 734 O O . PRO A 1 111 ? 120.679 27.340 -18.724 1.00 40.54 121 PRO A O 1
ATOM 738 N N . ASP A 1 112 ? 119.209 25.737 -18.423 1.00 37.68 122 ASP A N 1
ATOM 739 C CA . ASP A 1 112 ? 118.299 26.230 -19.448 1.00 34.98 122 ASP A CA 1
ATOM 740 C C . ASP A 1 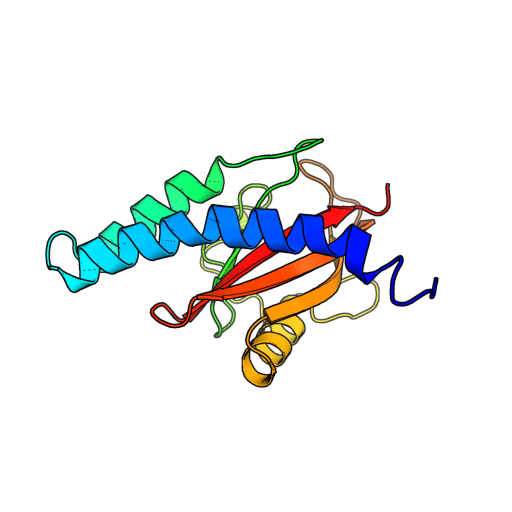112 ? 117.374 27.173 -18.802 1.00 36.49 122 ASP A C 1
ATOM 741 O O . ASP A 1 112 ? 116.470 27.583 -19.444 1.00 33.96 122 ASP A O 1
ATOM 746 N N . GLY A 1 113 ? 117.519 27.512 -17.518 1.00 33.91 123 GLY A N 1
ATOM 747 C CA . GLY A 1 113 ? 116.491 28.423 -16.935 1.00 34.94 123 GLY A CA 1
ATOM 748 C C . GLY A 1 113 ? 115.228 27.684 -16.442 1.00 35.92 123 GLY A C 1
ATOM 749 O O . GLY A 1 113 ? 114.317 28.328 -15.960 1.00 34.18 123 GLY A O 1
ATOM 750 N N . PHE A 1 114 ? 115.202 26.332 -16.488 1.00 33.38 124 PHE A N 1
ATOM 751 C CA . PHE A 1 114 ? 113.996 25.579 -16.062 1.00 30.40 124 PHE A CA 1
ATOM 752 C C . PHE A 1 114 ? 113.932 25.545 -14.529 1.00 29.73 124 PHE A C 1
ATOM 753 O O . PHE A 1 114 ? 114.916 25.115 -13.903 1.00 29.21 124 PHE A O 1
ATOM 761 N N . ALA A 1 115 ? 112.849 26.086 -13.940 1.00 28.04 125 ALA A N 1
ATOM 762 C CA . ALA A 1 115 ? 112.707 26.204 -12.493 1.00 31.77 125 ALA A CA 1
ATOM 763 C C . ALA A 1 115 ? 112.216 24.819 -11.926 1.00 28.89 125 ALA A C 1
ATOM 764 O O . ALA A 1 115 ? 111.049 24.643 -11.647 1.00 27.49 125 ALA A O 1
ATOM 766 N N . VAL A 1 116 ? 113.174 23.917 -11.727 1.00 27.64 126 VAL A N 1
ATOM 767 C CA . VAL A 1 116 ? 112.968 22.475 -11.560 1.00 28.10 126 VAL A CA 1
ATOM 768 C C . VAL A 1 116 ? 111.773 22.169 -10.595 1.00 29.66 126 VAL A C 1
ATOM 769 O O . VAL A 1 116 ? 110.776 21.545 -11.004 1.00 26.58 126 VAL A O 1
ATOM 773 N N . PHE A 1 117 ? 111.860 22.697 -9.358 1.00 27.07 127 PHE A N 1
ATOM 774 C CA . PHE A 1 117 ? 110.925 22.311 -8.316 1.00 28.61 127 PHE A CA 1
ATOM 775 C C . PHE A 1 117 ? 109.611 23.065 -8.404 1.00 27.71 127 PHE A C 1
ATOM 776 O O . PHE A 1 117 ? 108.570 22.506 -8.127 1.00 27.03 127 PHE A O 1
ATOM 784 N N . ASN A 1 118 ? 109.656 24.317 -8.822 1.00 26.45 128 ASN A N 1
ATOM 785 C CA . ASN A 1 118 ? 108.426 25.057 -9.008 1.00 30.34 128 ASN A CA 1
ATOM 786 C C . ASN A 1 118 ? 107.637 24.431 -10.114 1.00 29.02 128 ASN A C 1
ATOM 787 O O . ASN A 1 118 ? 106.406 24.414 -10.016 1.00 29.21 128 ASN A O 1
ATOM 792 N N . GLU A 1 119 ? 108.334 23.931 -11.146 1.00 26.84 129 GLU A N 1
ATOM 793 C CA . GLU A 1 119 ? 107.621 23.237 -12.254 1.00 25.86 129 GLU A CA 1
ATOM 794 C C . GLU A 1 119 ? 106.989 21.972 -11.780 1.00 28.84 129 GLU A C 1
ATOM 795 O O . GLU A 1 119 ? 105.824 21.641 -12.126 1.00 27.56 129 GLU A O 1
ATOM 801 N N . MET A 1 120 ? 107.754 21.223 -10.981 1.00 28.36 130 MET A N 1
ATOM 802 C CA . MET A 1 120 ? 107.235 20.008 -10.421 1.00 27.21 130 MET A CA 1
ATOM 803 C C . MET A 1 120 ? 106.010 20.253 -9.549 1.00 28.35 130 MET A C 1
ATOM 804 O O . MET A 1 120 ? 105.076 19.457 -9.640 1.00 27.77 130 MET A O 1
ATOM 809 N N . VAL A 1 121 ? 106.041 21.263 -8.687 1.00 24.98 131 VAL A N 1
ATOM 810 C CA . VAL A 1 121 ? 104.913 21.555 -7.821 1.00 27.27 131 VAL A CA 1
ATOM 811 C C . VAL A 1 121 ? 103.665 21.939 -8.665 1.00 27.07 131 VAL A C 1
ATOM 812 O O . VAL A 1 121 ? 102.549 21.471 -8.423 1.00 27.30 131 VAL A O 1
ATOM 816 N N . ALA A 1 122 ? 103.878 22.808 -9.636 1.00 28.39 132 ALA A N 1
ATOM 817 C CA . ALA A 1 122 ? 102.761 23.273 -10.486 1.00 30.99 132 ALA A CA 1
ATOM 818 C C . ALA A 1 122 ? 102.175 22.083 -11.277 1.00 29.28 132 ALA A C 1
ATOM 819 O O . ALA A 1 122 ? 100.985 21.923 -11.314 1.00 29.32 132 ALA A O 1
ATOM 821 N N . LEU A 1 123 ? 103.025 21.194 -11.764 1.00 27.79 133 LEU A N 1
ATOM 822 C CA . LEU A 1 123 ? 102.583 19.986 -12.437 1.00 31.05 133 LEU A CA 1
ATOM 823 C C . LEU A 1 123 ? 101.735 19.102 -11.547 1.00 32.65 133 LEU A C 1
ATOM 824 O O . LEU A 1 123 ? 100.629 18.642 -11.990 1.00 31.60 133 LEU A O 1
ATOM 829 N N . VAL A 1 124 ? 102.214 18.789 -10.338 1.00 28.22 134 VAL A N 1
ATOM 830 C CA . VAL A 1 124 ? 101.426 17.870 -9.522 1.00 28.91 134 VAL A CA 1
ATOM 831 C C . VAL A 1 124 ? 100.137 18.505 -9.005 1.00 31.02 134 VAL A C 1
ATOM 832 O O . VAL A 1 124 ? 99.137 17.831 -8.908 1.00 30.69 134 VAL A O 1
ATOM 836 N N . LYS A 1 125 ? 100.160 19.810 -8.744 1.00 29.80 135 LYS A N 1
ATOM 837 C CA . LYS A 1 125 ? 98.940 20.519 -8.382 1.00 33.71 135 LYS A CA 1
ATOM 838 C C . LYS A 1 125 ? 97.905 20.497 -9.481 1.00 37.68 135 LYS A C 1
ATOM 839 O O . LYS A 1 125 ? 96.758 20.448 -9.168 1.00 38.06 135 LYS A O 1
ATOM 845 N N . SER A 1 126 ? 98.310 20.534 -10.747 1.00 36.19 136 SER A N 1
ATOM 846 C CA . SER A 1 126 ? 97.349 20.401 -11.813 1.00 37.67 136 SER A CA 1
ATOM 847 C C . SER A 1 126 ? 96.944 18.999 -12.068 1.00 41.19 136 SER A C 1
ATOM 848 O O . SER A 1 126 ? 95.832 18.778 -12.419 1.00 40.50 136 SER A O 1
ATOM 851 N N . LYS A 1 127 ? 97.862 18.044 -12.028 1.00 38.22 137 LYS A N 1
ATOM 852 C CA . LYS A 1 127 ? 97.578 16.718 -12.559 1.00 37.52 137 LYS A CA 1
ATOM 853 C C . LYS A 1 127 ? 97.852 15.577 -11.584 1.00 35.41 137 LYS A C 1
ATOM 854 O O . LYS A 1 127 ? 97.707 14.385 -11.958 1.00 31.51 137 LYS A O 1
ATOM 860 N N . GLY A 1 128 ? 98.388 15.855 -10.403 1.00 30.18 138 GLY A N 1
ATOM 861 C CA . GLY A 1 128 ? 98.726 14.736 -9.514 1.00 31.21 138 GLY A CA 1
ATOM 862 C C . GLY A 1 128 ? 100.110 14.104 -9.717 1.00 33.86 138 GLY A C 1
ATOM 863 O O . GLY A 1 128 ? 100.758 13.693 -8.743 1.00 32.11 138 GLY A O 1
ATOM 864 N N . ALA A 1 129 ? 100.554 14.009 -10.970 1.00 29.88 139 ALA A N 1
ATOM 865 C CA . ALA A 1 129 ? 101.752 13.283 -11.341 1.00 32.28 139 ALA A CA 1
ATOM 866 C C . ALA A 1 129 ? 102.062 13.569 -12.809 1.00 34.57 139 ALA A C 1
ATOM 867 O O . ALA A 1 129 ? 101.179 13.993 -13.550 1.00 35.07 139 ALA A O 1
ATOM 869 N N . GLY A 1 130 ? 103.287 13.303 -13.230 1.00 30.54 140 GLY A N 1
ATOM 870 C CA . GLY A 1 130 ? 103.637 13.364 -14.653 1.00 29.00 140 GLY A CA 1
ATOM 871 C C . GLY A 1 130 ? 105.136 13.400 -14.862 1.00 29.04 140 GLY A C 1
ATOM 872 O O . GLY A 1 130 ? 105.910 13.428 -13.917 1.00 27.61 140 GLY A O 1
ATOM 873 N N . MET A 1 131 ? 105.503 13.536 -16.125 1.00 29.14 141 MET A N 1
ATOM 874 C CA . MET A 1 131 ? 106.863 13.555 -16.595 1.00 29.38 141 MET A CA 1
ATOM 875 C C . MET A 1 131 ? 107.349 14.972 -16.691 1.00 29.56 141 MET A C 1
ATOM 876 O O . MET A 1 131 ? 106.604 15.849 -16.962 1.00 29.31 141 MET A O 1
ATOM 881 N N . VAL A 1 132 ? 108.608 15.179 -16.374 1.00 25.89 142 VAL A N 1
ATOM 882 C CA . VAL A 1 132 ? 109.234 16.485 -16.487 1.00 28.08 142 VAL A CA 1
ATOM 883 C C . VAL A 1 132 ? 110.705 16.268 -16.871 1.00 29.36 142 VAL A C 1
ATOM 884 O O . VAL A 1 132 ? 111.313 15.280 -16.445 1.00 30.18 142 VAL A O 1
ATOM 888 N N . ASN A 1 133 ? 111.235 17.115 -17.740 1.00 27.48 143 ASN A N 1
ATOM 889 C CA . ASN A 1 133 ? 112.596 17.015 -18.214 1.00 26.48 143 ASN A CA 1
ATOM 890 C C . ASN A 1 133 ? 113.379 18.249 -17.712 1.00 26.71 143 ASN A C 1
ATOM 891 O O . ASN A 1 133 ? 112.860 19.333 -17.618 1.00 28.07 143 ASN A O 1
ATOM 896 N N . TYR A 1 134 ? 114.628 18.061 -17.316 1.00 28.53 144 TYR A N 1
ATOM 897 C CA . TYR A 1 134 ? 115.453 19.170 -16.783 1.00 28.73 144 TYR A CA 1
ATOM 898 C C . TYR A 1 134 ? 116.870 18.633 -16.735 1.00 29.41 144 TYR A C 1
ATOM 899 O O . TYR A 1 134 ? 117.092 17.456 -16.995 1.00 28.87 144 TYR A O 1
ATOM 908 N N . ARG A 1 135 ? 117.831 19.480 -16.418 1.00 30.16 145 ARG A N 1
ATOM 909 C CA . ARG A 1 135 ? 119.227 19.045 -16.311 1.00 32.46 145 ARG A CA 1
ATOM 910 C C . ARG A 1 135 ? 119.585 18.936 -14.833 1.00 30.54 145 ARG A C 1
ATOM 911 O O . ARG A 1 135 ? 119.274 19.827 -14.034 1.00 31.14 145 ARG A O 1
ATOM 919 N N . TRP A 1 136 ? 120.305 17.881 -14.486 1.00 31.34 146 TRP A N 1
ATOM 920 C CA . TRP A 1 136 ? 120.725 17.695 -13.087 1.00 31.04 146 TRP A CA 1
ATOM 921 C C . TRP A 1 136 ? 122.027 16.940 -13.082 1.00 31.40 146 TRP A C 1
ATOM 922 O O . TRP A 1 136 ? 122.219 16.132 -13.932 1.00 29.66 146 TRP A O 1
ATOM 933 N N . PRO A 1 137 ? 122.925 17.196 -12.115 1.00 35.56 147 PRO A N 1
ATOM 934 C CA . PRO A 1 137 ? 124.131 16.358 -12.113 1.00 36.80 147 PRO A CA 1
ATOM 935 C C . PRO A 1 137 ? 123.863 14.870 -11.849 1.00 40.05 147 PRO A C 1
ATOM 936 O O . PRO A 1 137 ? 122.889 14.488 -11.189 1.00 36.99 147 PRO A O 1
ATOM 940 N N . LYS A 1 138 ? 124.741 14.013 -12.342 1.00 40.83 148 LYS A N 1
ATOM 941 C CA . LYS A 1 138 ? 124.665 12.579 -12.023 1.00 42.61 148 LYS A CA 1
ATOM 942 C C . LYS A 1 138 ? 125.247 12.373 -10.660 1.00 39.57 148 LYS A C 1
ATOM 943 O O . LYS A 1 138 ? 125.952 13.240 -10.172 1.00 36.18 148 LYS A O 1
ATOM 949 N N . PRO A 1 139 ? 124.937 11.235 -10.016 1.00 37.66 149 PRO A N 1
ATOM 950 C CA . PRO A 1 139 ? 125.437 11.012 -8.658 1.00 40.42 149 PRO A CA 1
ATOM 951 C C . PRO A 1 139 ? 126.949 11.197 -8.588 1.00 48.19 149 PRO A C 1
ATOM 952 O O . PRO A 1 139 ? 127.654 10.619 -9.374 1.00 43.50 149 PRO A O 1
ATOM 956 N N . GLY A 1 140 ? 127.420 12.028 -7.674 1.00 48.75 150 GLY A N 1
ATOM 957 C CA . GLY A 1 140 ? 128.833 12.139 -7.437 1.00 51.77 150 GLY A CA 1
ATOM 958 C C . GLY A 1 140 ? 129.535 12.880 -8.562 1.00 52.68 150 GLY A C 1
ATOM 959 O O . GLY A 1 140 ? 130.709 12.758 -8.683 1.00 54.90 150 GLY A O 1
ATOM 960 N N . ALA A 1 141 ? 128.820 13.625 -9.394 1.00 51.83 151 ALA A N 1
ATOM 961 C CA . ALA A 1 141 ? 129.437 14.420 -10.424 1.00 48.43 151 ALA A CA 1
ATOM 962 C C . ALA A 1 141 ? 128.843 15.803 -10.310 1.00 48.38 151 ALA A C 1
ATOM 963 O O . ALA A 1 141 ? 127.997 16.051 -9.471 1.00 47.04 151 ALA A O 1
ATOM 965 N N . SER A 1 142 ? 129.270 16.736 -11.141 1.00 44.96 152 SER A N 1
ATOM 966 C CA . SER A 1 142 ? 128.705 18.059 -11.062 1.00 46.43 152 SER A CA 1
ATOM 967 C C . SER A 1 142 ? 128.208 18.658 -12.365 1.00 41.92 152 SER A C 1
ATOM 968 O O . SER A 1 142 ? 127.633 19.720 -12.332 1.00 48.10 152 SER A O 1
ATOM 971 N N . GLU A 1 143 ? 128.361 18.006 -13.500 1.00 42.24 153 GLU A N 1
ATOM 972 C CA . GLU A 1 143 ? 127.922 18.615 -14.749 1.00 50.17 153 GLU A CA 1
ATOM 973 C C . GLU A 1 143 ? 126.407 18.346 -14.916 1.00 43.76 153 GLU A C 1
ATOM 974 O O . GLU A 1 143 ? 126.007 17.200 -14.868 1.00 41.12 153 GLU A O 1
ATOM 980 N N . PRO A 1 144 ? 125.589 19.389 -15.124 1.00 43.73 154 PRO A N 1
ATOM 981 C CA . PRO A 1 144 ? 124.153 19.050 -15.231 1.00 39.71 154 PRO A CA 1
ATOM 982 C C . PRO A 1 144 ? 123.880 18.386 -16.596 1.00 46.25 154 PRO A C 1
ATOM 983 O O . PRO A 1 144 ? 124.294 18.920 -17.590 1.00 47.41 154 PRO A O 1
ATOM 987 N N . VAL A 1 145 ? 123.226 17.219 -16.596 1.00 42.08 155 VAL A N 1
ATOM 988 C CA . VAL A 1 145 ? 122.982 16.370 -17.746 1.00 37.45 155 VAL A CA 1
ATOM 989 C C . VAL A 1 145 ? 121.471 16.316 -17.867 1.00 39.16 155 VAL A C 1
ATOM 990 O O . VAL A 1 145 ? 120.708 16.292 -16.836 1.00 32.65 155 VAL A O 1
ATOM 994 N N . LYS A 1 146 ? 121.010 16.243 -19.090 1.00 34.21 156 LYS A N 1
ATOM 995 C CA . LYS A 1 146 ? 119.601 16.027 -19.372 1.00 33.93 156 LYS A CA 1
ATOM 996 C C . LYS A 1 146 ? 119.016 14.767 -18.647 1.00 31.34 156 LYS A C 1
ATOM 997 O O . LYS A 1 146 ? 119.580 13.699 -18.660 1.00 32.22 156 LYS A O 1
ATOM 1003 N N . LYS A 1 147 ? 117.854 14.947 -18.053 1.00 30.55 157 LYS A N 1
ATOM 1004 C CA . LYS A 1 147 ? 117.190 13.924 -17.273 1.00 29.66 157 LYS A CA 1
ATOM 1005 C C . LYS A 1 147 ? 115.697 14.034 -17.484 1.00 26.57 157 LYS A C 1
ATOM 1006 O O . LYS A 1 147 ? 115.151 15.133 -17.519 1.00 32.30 157 LYS A O 1
ATOM 1012 N N . THR A 1 148 ? 115.015 12.902 -17.552 1.00 28.68 158 THR A N 1
ATOM 1013 C CA . THR A 1 148 ? 113.570 12.833 -17.649 1.00 28.24 158 THR A CA 1
ATOM 1014 C C . THR A 1 148 ? 113.017 12.023 -16.430 1.00 28.37 158 THR A C 1
ATOM 1015 O O . THR A 1 148 ? 113.339 10.870 -16.255 1.00 31.39 158 THR A O 1
ATOM 1019 N N . SER A 1 149 ? 112.173 12.655 -15.622 1.00 29.69 159 SER A N 1
ATOM 1020 C CA . SER A 1 149 ? 111.729 12.137 -14.344 1.00 29.09 159 SER A CA 1
ATOM 1021 C C . SER A 1 149 ? 110.213 12.060 -14.303 1.00 28.42 159 SER A C 1
ATOM 1022 O O . SER A 1 149 ? 109.507 12.765 -15.049 1.00 28.19 159 SER A O 1
ATOM 1025 N N . TYR A 1 150 ? 109.712 11.118 -13.505 1.00 29.92 160 TYR A N 1
ATOM 1026 C CA . TYR A 1 150 ? 108.294 11.033 -13.204 1.00 28.48 160 TYR A CA 1
ATOM 1027 C C . TYR A 1 150 ? 108.220 11.487 -11.774 1.00 27.29 160 TYR A C 1
ATOM 1028 O O . TYR A 1 150 ? 109.024 11.032 -10.931 1.00 25.64 160 TYR A O 1
ATOM 1037 N N . VAL A 1 151 ? 107.270 12.378 -11.498 1.00 27.39 161 VAL A N 1
ATOM 1038 C CA . VAL A 1 151 ? 107.034 12.843 -10.121 1.00 26.70 161 VAL A CA 1
ATOM 1039 C C . VAL A 1 151 ? 105.614 12.518 -9.783 1.00 29.42 161 VAL A C 1
ATOM 1040 O O . VAL A 1 151 ? 104.714 12.634 -10.669 1.00 27.23 161 VAL A O 1
ATOM 1044 N N . GLN A 1 152 ? 105.374 12.236 -8.506 1.00 26.78 162 GLN A N 1
ATOM 1045 C CA . GLN A 1 152 ? 104.026 11.841 -8.083 1.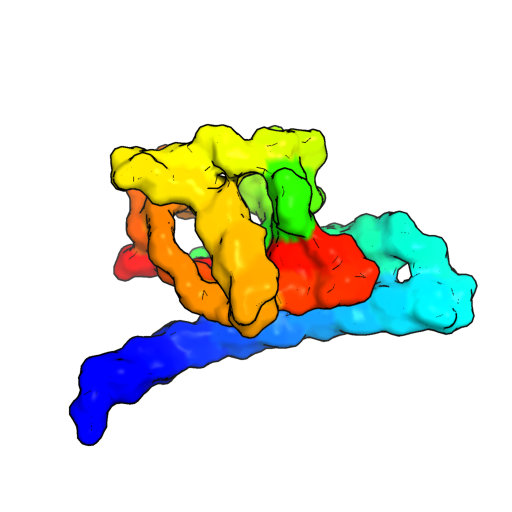00 28.70 162 GLN A CA 1
ATOM 1046 C C . GLN A 1 152 ? 103.756 12.382 -6.685 1.00 29.16 162 GLN A C 1
ATOM 1047 O O . GLN A 1 152 ? 104.523 12.161 -5.745 1.00 27.19 162 GLN A O 1
ATOM 1053 N N . LEU A 1 153 ? 102.656 13.080 -6.571 1.00 25.09 163 LEU A N 1
ATOM 1054 C CA . LEU A 1 153 ? 102.228 13.593 -5.286 1.00 29.21 163 LEU A CA 1
ATOM 1055 C C . LEU A 1 153 ? 101.715 12.459 -4.389 1.00 30.08 163 LEU A C 1
ATOM 1056 O O . LEU A 1 153 ? 100.910 11.645 -4.782 1.00 32.24 163 LEU A O 1
ATOM 1061 N N . PHE A 1 154 ? 102.184 12.442 -3.158 1.00 27.03 164 PHE A N 1
ATOM 1062 C CA . PHE A 1 154 ? 101.653 11.627 -2.117 1.00 27.48 164 PHE A CA 1
ATOM 1063 C C . PHE A 1 154 ? 100.817 12.555 -1.208 1.00 30.73 164 PHE A C 1
ATOM 1064 O O . PHE A 1 154 ? 101.298 13.272 -0.284 1.00 28.73 164 PHE A O 1
ATOM 1072 N N A GLN A 1 155 ? 99.515 12.545 -1.483 0.50 32.55 165 GLN A N 1
ATOM 1073 N N B GLN A 1 155 ? 99.533 12.517 -1.488 0.50 32.17 165 GLN A N 1
ATOM 1074 C CA A GLN A 1 155 ? 98.585 13.596 -1.000 0.50 35.20 165 GLN A CA 1
ATOM 1075 C CA B GLN A 1 155 ? 98.621 13.555 -1.036 0.50 34.87 165 GLN A CA 1
ATOM 1076 C C A GLN A 1 155 ? 98.505 13.714 0.517 0.50 31.21 165 GLN A C 1
ATOM 1077 C C B GLN A 1 155 ? 98.533 13.699 0.499 0.50 30.85 165 GLN A C 1
ATOM 1078 O O A GLN A 1 155 ? 98.490 14.798 1.025 0.50 30.97 165 GLN A O 1
ATOM 1079 O O B GLN A 1 155 ? 98.575 14.788 1.003 0.50 29.90 165 GLN A O 1
ATOM 1090 N N . PRO A 1 156 ? 98.511 12.599 1.259 1.00 31.51 166 PRO A N 1
ATOM 1091 C CA . PRO A 1 156 ? 98.364 12.818 2.714 1.00 32.34 166 PRO A CA 1
ATOM 1092 C C . PRO A 1 156 ? 99.459 13.609 3.402 1.00 34.08 166 PRO A C 1
ATOM 1093 O O . PRO A 1 156 ? 99.230 14.296 4.414 1.00 32.62 166 PRO A O 1
ATOM 1097 N N . TRP A 1 157 ? 100.660 13.568 2.856 1.00 33.27 167 TRP A N 1
ATOM 1098 C CA . TRP A 1 157 ? 101.766 14.298 3.447 1.00 30.49 167 TRP A CA 1
ATOM 1099 C C . TRP A 1 157 ? 102.222 15.514 2.686 1.00 30.13 167 TRP A C 1
ATOM 1100 O O . TRP A 1 157 ? 103.145 16.186 3.138 1.00 30.72 167 TRP A O 1
ATOM 1111 N N . GLY A 1 158 ? 101.649 15.764 1.522 1.00 28.14 168 GLY A N 1
ATOM 1112 C CA . GLY A 1 158 ? 102.070 16.882 0.663 1.00 27.95 168 GLY A CA 1
ATOM 1113 C C . GLY A 1 158 ? 103.476 16.673 0.092 1.00 28.01 168 GLY A C 1
ATOM 1114 O O . GLY A 1 158 ? 104.226 17.640 -0.090 1.00 29.67 168 GLY A O 1
ATOM 1115 N N . TRP A 1 159 ? 103.843 15.419 -0.175 1.00 27.64 169 TRP A N 1
ATOM 1116 C CA . TRP A 1 159 ? 105.180 15.097 -0.638 1.00 26.16 169 TRP A CA 1
ATOM 1117 C C . TRP A 1 159 ? 105.175 14.723 -2.114 1.00 29.13 169 TRP A C 1
ATOM 1118 O O . TRP A 1 159 ? 104.263 14.029 -2.587 1.00 31.78 169 TRP A O 1
ATOM 1129 N N . ILE A 1 160 ? 106.167 15.198 -2.857 1.00 26.08 170 ILE A N 1
ATOM 1130 C CA . ILE A 1 160 ? 106.364 14.752 -4.226 1.00 27.63 170 ILE A CA 1
ATOM 1131 C C . ILE A 1 160 ? 107.502 13.717 -4.240 1.00 27.05 170 ILE A C 1
ATOM 1132 O O . ILE A 1 160 ? 108.639 14.045 -3.816 1.00 24.14 170 ILE A O 1
ATOM 1137 N N . LEU A 1 161 ? 107.218 12.494 -4.678 1.00 25.09 171 LEU A N 1
ATOM 1138 C CA . LEU A 1 161 ? 108.270 11.492 -4.870 1.00 26.10 171 LEU A CA 1
ATOM 1139 C C . LEU A 1 161 ? 108.659 11.501 -6.319 1.00 26.42 171 LEU A C 1
ATOM 1140 O O . LEU A 1 161 ? 107.819 11.389 -7.217 1.00 26.09 171 LEU A O 1
ATOM 1145 N N . GLY A 1 162 ? 109.952 11.470 -6.576 1.00 24.16 172 GLY A N 1
ATOM 1146 C CA . GLY A 1 162 ? 110.457 11.567 -7.946 1.00 23.45 172 GLY A CA 1
ATOM 1147 C C . GLY A 1 162 ? 111.592 10.587 -8.194 1.00 27.04 172 GLY A C 1
ATOM 1148 O O . GLY A 1 162 ? 112.319 10.192 -7.273 1.00 24.84 172 GLY A O 1
ATOM 1149 N N . SER A 1 163 ? 111.703 10.178 -9.455 1.00 25.37 173 SER A N 1
ATOM 1150 C CA . SER A 1 163 ? 112.877 9.479 -9.954 1.00 26.74 173 SER A CA 1
ATOM 1151 C C . SER A 1 163 ? 112.997 9.773 -11.449 1.00 27.35 173 SER A C 1
ATOM 1152 O O . SER A 1 163 ? 112.002 10.002 -12.116 1.00 26.19 173 SER A O 1
ATOM 1155 N N . GLY A 1 164 ? 114.218 9.795 -11.950 1.00 26.45 174 GLY A N 1
ATOM 1156 C CA . GLY A 1 164 ? 114.413 9.918 -13.384 1.00 29.29 174 GLY A CA 1
ATOM 1157 C C . GLY A 1 164 ? 115.616 9.189 -13.938 1.00 30.80 174 GLY A C 1
ATOM 1158 O O . GLY A 1 164 ? 116.439 8.581 -13.191 1.00 30.79 174 GLY A O 1
ATOM 1159 N N . VAL A 1 165 ? 115.708 9.268 -15.261 1.00 31.91 175 VAL A N 1
ATOM 1160 C CA . VAL A 1 165 ? 116.843 8.681 -15.973 1.00 32.99 175 VAL A CA 1
ATOM 1161 C C . VAL A 1 165 ? 117.574 9.690 -16.846 1.00 32.18 175 VAL A C 1
ATOM 1162 O O . VAL A 1 165 ? 116.931 10.506 -17.528 1.00 28.73 175 VAL A O 1
ATOM 1166 N N . TYR A 1 166 ? 118.904 9.587 -16.859 1.00 34.14 176 TYR A N 1
ATOM 1167 C CA . TYR A 1 166 ? 119.768 10.533 -17.562 1.00 37.09 176 TYR A CA 1
ATOM 1168 C C . TYR A 1 166 ? 119.868 10.143 -19.045 1.00 40.15 176 TYR A C 1
ATOM 1169 O O . TYR A 1 166 ? 119.898 8.958 -19.393 1.00 41.09 176 TYR A O 1
ATOM 1178 N N . VAL A 1 167 ? 119.936 11.141 -19.904 1.00 45.77 177 VAL A N 1
ATOM 1179 C CA . VAL A 1 167 ? 119.931 10.911 -21.359 1.00 54.03 177 VAL A CA 1
ATOM 1180 C C . VAL A 1 167 ? 121.006 9.928 -21.844 1.00 52.54 177 VAL A C 1
ATOM 1181 O O . VAL A 1 167 ? 120.759 9.172 -22.739 1.00 56.44 177 VAL A O 1
ATOM 1185 N N . ASP A 1 168 ? 122.164 9.929 -21.213 1.00 58.84 178 ASP A N 1
ATOM 1186 C CA . ASP A 1 168 ? 123.100 8.787 -21.305 1.00 74.07 178 ASP A CA 1
ATOM 1187 C C . ASP A 1 168 ? 123.144 7.962 -20.002 1.00 69.41 178 ASP A C 1
ATOM 1188 O O . ASP A 1 168 ? 122.615 6.854 -19.925 1.00 73.52 178 ASP A O 1
#

Sequence (147 aa):
QTHEDLLYRAKSEKTMHVVQTASGILTFYQGLEAAGSMTREAAQQQALKEIKGLRYSQNDYFWINDLRPVMIMHPTNPKLEGQDDISTIKDPDGFAVFNEMVALVKSKGAGMVNYRWPKPGASEPVKKTSYVQLFQQPWGWILGSGVYVD

Nearest PDB structures (foldseek):
  5g4z-assembly1_A  TM=1.007E+00  e=1.280E-31  Pseudomonas syringae
  4k08-assembly1_A  TM=9.703E-01  e=5.832E-20  Anaeromyxobacter dehalogenans 2CP-C
  2qhk-assembly1_A  TM=8.986E-01  e=9.933E-12  Vibrio parahaemolyticus RIMD 2210633
  3ub8-assembly1_B  TM=8.137E-01  e=7.288E-09  Helicobacter pylori SS1
  8px4-assembly2_B-2  TM=6.776E-01  e=2.192E-03  Leptospira interrogans serovar Copenhageni

Solvent-accessible surface area: 7879 Å² total; per-residue (Å²): 180,75,148,128,38,94,139,124,63,145,20,70,95,1,53,92,32,0,83,109,2,13,34,35,0,81,119,27,43,33,51,39,80,83,65,76,57,92,91,109,45,0,28,99,58,0,15,134,65,0,72,56,59,101,40,84,161,72,13,2,7,5,0,0,14,50,168,6,16,1,38,4,4,19,32,41,60,180,41,61,66,96,87,2,35,113,46,129,12,93,95,46,56,17,0,4,62,74,0,14,56,35,3,138,94,135,32,21,8,65,17,68,9,66,21,30,69,38,86,61,97,130,42,27,90,4,51,0,15,0,38,44,26,136,55,15,19,10,0,0,0,0,1,46,25,110,127

Radius of gyration: 15.15 Å; Cα contacts (8 Å, |Δi|>4): 251; chains: 1; bounding box: 33×29×50 Å